Protein AF-A0A916HDV5-F1 (afdb_monomer_lite)

pLDDT: mean 88.21, std 11.2, range [41.16, 97.88]

Foldseek 3Di:
DPPDDDPAFFDAQPRDPDNVLSVVLVPLCDDDNNDSRVSSRLVVPVVSSVVVVVVVVVVVVVDPSVVVVVVVVVVCVVVVNPD

Radius of gyration: 13.68 Å; chains: 1; bounding box: 33×25×35 Å

Secondary structure (DSSP, 8-state):
------SSPPPPTT-SS-HHHHHHHHHTTSSSS--HHHHHHHTTSHHHHHHHHHHHHHHHTTS-HHHHHHHHHHHHHHHT---

Sequence (83 aa):
MTEEQPRVRPLAPGESDHPDINEILGSTRTGWWQDPRMFGVIAHVPEALRGWMHLILGTATAVDPVTWELMALRGAFATGCHY

Structure (mmCIF, N/CA/C/O backbone):
data_AF-A0A916HDV5-F1
#
_entry.id   AF-A0A916HDV5-F1
#
loop_
_atom_site.group_PDB
_atom_site.id
_atom_site.type_symbol
_atom_site.label_atom_id
_atom_site.label_alt_id
_atom_site.label_comp_id
_atom_site.label_asym_id
_atom_site.label_entity_id
_atom_site.label_seq_id
_atom_site.pdbx_PDB_ins_code
_atom_site.Cartn_x
_atom_site.Cartn_y
_atom_site.Cartn_z
_atom_site.occupancy
_atom_site.B_iso_or_equiv
_atom_site.auth_seq_id
_atom_site.auth_comp_id
_atom_site.auth_asym_id
_atom_site.auth_atom_id
_atom_site.pdbx_PDB_model_num
ATOM 1 N N . MET A 1 1 ? -15.227 15.714 -13.849 1.00 41.16 1 MET A N 1
ATOM 2 C CA . MET A 1 1 ? -15.154 14.272 -13.547 1.00 41.16 1 MET A CA 1
ATOM 3 C C . MET A 1 1 ? -15.703 14.088 -12.151 1.00 41.16 1 MET A C 1
ATOM 5 O O . MET A 1 1 ? -15.118 14.620 -11.220 1.00 41.16 1 MET A O 1
ATOM 9 N N . THR A 1 2 ? -16.868 13.468 -12.007 1.00 48.84 2 THR A N 1
ATOM 10 C CA . THR A 1 2 ? -17.346 13.010 -10.697 1.00 48.84 2 THR A CA 1
ATOM 11 C C . THR A 1 2 ? -16.401 11.908 -10.234 1.00 48.84 2 THR A C 1
ATOM 13 O O . THR A 1 2 ? -16.228 10.943 -10.974 1.00 48.84 2 THR A O 1
ATOM 16 N N . GLU A 1 3 ? -15.741 12.073 -9.085 1.00 58.69 3 GLU A N 1
ATOM 17 C CA . GLU A 1 3 ? -14.962 10.988 -8.477 1.00 58.69 3 GLU A CA 1
ATOM 18 C C . GLU A 1 3 ? -15.881 9.776 -8.310 1.00 58.69 3 GLU A C 1
ATOM 20 O O . GLU A 1 3 ? -16.879 9.836 -7.591 1.00 58.69 3 GLU A O 1
ATOM 25 N N . GLU A 1 4 ? -15.576 8.694 -9.019 1.00 64.62 4 GLU A N 1
ATOM 26 C CA . GLU A 1 4 ? -16.270 7.427 -8.850 1.00 64.62 4 GLU A CA 1
ATOM 27 C C . GLU A 1 4 ? -15.936 6.910 -7.445 1.00 64.62 4 GLU A C 1
ATOM 29 O O . GLU A 1 4 ? -14.778 6.647 -7.119 1.00 64.62 4 GLU A O 1
ATOM 34 N N . GLN A 1 5 ? -16.937 6.857 -6.562 1.00 67.38 5 GLN A N 1
ATOM 35 C CA . GLN A 1 5 ? -16.727 6.348 -5.211 1.00 67.38 5 GLN A CA 1
ATOM 36 C C . GLN A 1 5 ? -16.491 4.834 -5.270 1.00 67.38 5 GLN A C 1
ATOM 38 O O . GLN A 1 5 ? -17.302 4.116 -5.865 1.00 67.38 5 GLN A O 1
ATOM 43 N N . PRO A 1 6 ? -15.423 4.317 -4.635 1.00 77.81 6 PRO A N 1
ATOM 44 C CA . PRO A 1 6 ? -15.206 2.882 -4.567 1.00 77.81 6 PRO A CA 1
ATOM 45 C C . PRO A 1 6 ? -16.360 2.219 -3.807 1.00 77.81 6 PRO A C 1
ATOM 47 O O . PRO A 1 6 ? -16.867 2.753 -2.820 1.00 77.81 6 PRO A O 1
ATOM 50 N N . ARG A 1 7 ? -16.755 1.013 -4.239 1.00 86.50 7 ARG A N 1
ATOM 51 C CA . ARG A 1 7 ? -17.805 0.215 -3.567 1.00 86.50 7 ARG A CA 1
ATOM 52 C C . ARG A 1 7 ? -17.472 -0.096 -2.107 1.00 86.50 7 ARG A C 1
ATOM 54 O O . ARG A 1 7 ? -18.369 -0.353 -1.312 1.00 86.50 7 ARG A O 1
ATOM 61 N N . VAL A 1 8 ? -16.182 -0.102 -1.781 1.00 91.00 8 VAL A N 1
ATOM 62 C CA . VAL A 1 8 ? -15.658 -0.276 -0.430 1.00 91.00 8 VAL A CA 1
ATOM 63 C C . VAL A 1 8 ? -15.039 1.044 -0.001 1.00 91.00 8 VAL A C 1
ATOM 65 O O . VAL A 1 8 ? -14.129 1.549 -0.657 1.00 91.00 8 VAL A O 1
ATOM 68 N N . ARG A 1 9 ? -15.522 1.597 1.113 1.00 94.00 9 ARG A N 1
ATOM 69 C CA . ARG A 1 9 ? -14.927 2.789 1.716 1.00 94.00 9 ARG A CA 1
ATOM 70 C C . ARG A 1 9 ? -13.525 2.441 2.238 1.00 94.00 9 ARG A C 1
ATOM 72 O O . ARG A 1 9 ? -13.430 1.541 3.073 1.00 94.00 9 ARG A O 1
ATOM 79 N N . PRO A 1 10 ? -12.463 3.152 1.828 1.00 94.44 10 PRO A N 1
ATOM 80 C CA . PRO A 1 10 ? -11.140 2.953 2.404 1.00 94.44 10 PRO A CA 1
ATOM 81 C C . PRO A 1 10 ? -11.134 3.277 3.902 1.00 94.44 10 PRO A C 1
ATOM 83 O O . PRO A 1 10 ? -11.741 4.271 4.319 1.00 94.44 10 PRO A O 1
ATOM 86 N N . LEU A 1 11 ? -10.438 2.463 4.695 1.00 95.94 11 LEU A N 1
ATOM 87 C CA . LEU A 1 11 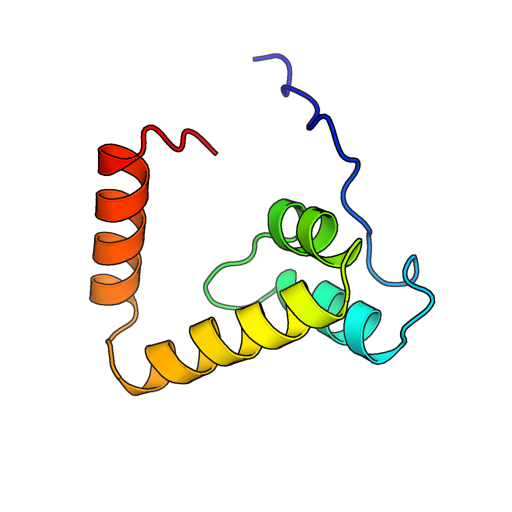? -10.100 2.796 6.076 1.00 95.94 11 LEU A CA 1
ATOM 88 C C . LEU A 1 11 ? -8.999 3.861 6.114 1.00 95.94 11 LEU A C 1
ATOM 90 O O . LEU A 1 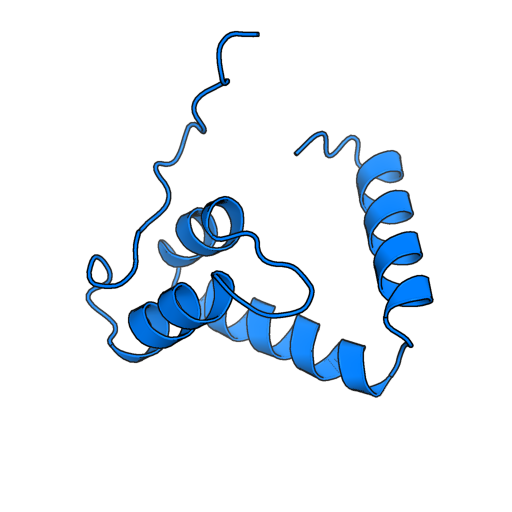11 ? -8.006 3.785 5.388 1.00 95.94 11 LEU A O 1
ATOM 94 N N . ALA A 1 12 ? -9.169 4.844 6.985 1.00 94.12 12 ALA A N 1
ATOM 95 C CA . ALA A 1 12 ? -8.162 5.816 7.364 1.00 94.12 12 ALA A CA 1
ATOM 96 C C . ALA A 1 12 ? -7.334 5.304 8.562 1.00 94.12 12 ALA A C 1
ATOM 98 O O . ALA A 1 12 ? -7.784 4.432 9.312 1.00 94.12 12 ALA A O 1
ATOM 99 N N . PRO A 1 13 ? -6.131 5.862 8.791 1.00 93.69 13 PRO A N 1
ATOM 100 C CA . PRO A 1 13 ? -5.367 5.581 10.002 1.00 93.69 13 PRO A CA 1
ATOM 101 C C . PRO A 1 13 ? -6.192 5.874 11.259 1.00 93.69 13 PRO A C 1
ATOM 103 O O . PRO A 1 13 ? -6.756 6.961 11.391 1.00 93.69 13 PRO A O 1
ATOM 106 N N . GLY A 1 14 ? -6.230 4.914 12.179 1.00 95.88 14 GLY A N 1
ATOM 107 C CA . GLY A 1 14 ? -7.004 4.978 13.419 1.00 95.88 14 GLY A CA 1
ATOM 108 C C . GLY A 1 14 ? -8.400 4.357 13.326 1.00 95.88 14 GLY A C 1
ATOM 109 O O . GLY A 1 14 ? -9.068 4.263 14.349 1.00 95.88 14 GLY A O 1
ATOM 110 N N . GLU A 1 15 ? -8.844 3.924 12.140 1.00 96.81 15 GLU A N 1
ATOM 111 C CA . GLU A 1 15 ? -10.147 3.265 11.961 1.00 96.81 15 GLU A CA 1
ATOM 112 C C . GLU A 1 15 ? -10.085 1.731 12.026 1.00 96.81 15 GLU A C 1
ATOM 114 O O . GLU A 1 15 ? -11.133 1.092 12.069 1.00 96.81 15 GLU A O 1
ATOM 119 N N . SER A 1 16 ? -8.892 1.127 12.007 1.00 95.88 16 SER A N 1
ATOM 120 C CA . SER A 1 16 ? -8.736 -0.321 12.190 1.00 95.88 16 SER A CA 1
ATOM 121 C C . SER A 1 16 ? -8.640 -0.680 13.673 1.00 95.88 16 SER A C 1
ATOM 123 O O . SER A 1 16 ? -7.970 0.017 14.436 1.00 95.88 16 SER A O 1
ATOM 125 N N . ASP A 1 17 ? -9.210 -1.821 14.064 1.00 96.50 17 ASP A N 1
ATOM 126 C CA . ASP A 1 17 ? -9.031 -2.404 15.404 1.00 96.50 17 ASP A CA 1
ATOM 127 C C . ASP A 1 17 ? -7.609 -2.956 15.625 1.00 96.50 17 ASP A C 1
ATOM 129 O O . ASP A 1 17 ? -7.227 -3.308 16.742 1.00 96.50 17 ASP A O 1
ATOM 133 N N . HIS A 1 18 ? -6.805 -3.034 14.560 1.00 96.75 18 HIS A N 1
ATOM 134 C CA . HIS A 1 18 ? -5.439 -3.539 14.584 1.00 96.75 18 HIS A CA 1
ATOM 135 C C . HIS A 1 18 ? -4.432 -2.373 14.589 1.00 96.75 18 HIS A C 1
ATOM 137 O O . HIS A 1 18 ? -4.320 -1.655 13.588 1.00 96.75 18 HIS A O 1
ATOM 143 N N . PRO A 1 19 ? -3.674 -2.162 15.685 1.00 95.62 19 PRO A N 1
ATOM 144 C CA . PRO A 1 19 ? -2.746 -1.034 15.794 1.00 95.62 19 PRO A CA 1
ATOM 145 C C . PRO A 1 19 ? -1.666 -1.007 14.705 1.00 95.62 19 PRO A C 1
ATOM 147 O O . PRO A 1 19 ? -1.357 0.057 14.175 1.00 95.62 19 PRO A O 1
ATOM 150 N N . ASP A 1 20 ? -1.143 -2.172 14.326 1.00 94.44 20 ASP A N 1
ATOM 151 C CA . ASP A 1 20 ? -0.141 -2.329 13.269 1.00 94.44 20 ASP A CA 1
ATOM 152 C C . ASP A 1 20 ? -0.691 -1.948 11.886 1.00 94.44 20 ASP A C 1
ATOM 154 O O . ASP A 1 20 ? -0.005 -1.321 11.082 1.00 94.44 20 ASP A O 1
ATOM 158 N N . ILE A 1 21 ? -1.965 -2.242 11.618 1.00 96.00 21 ILE A N 1
ATOM 159 C CA . ILE A 1 21 ? -2.634 -1.819 10.382 1.00 96.00 21 ILE A CA 1
ATOM 160 C C . ILE A 1 21 ? -2.769 -0.295 10.328 1.00 96.00 21 ILE A C 1
ATOM 162 O O . ILE A 1 21 ? -2.561 0.304 9.274 1.00 96.00 21 ILE A O 1
ATOM 166 N N . ASN A 1 22 ? -3.068 0.351 11.457 1.00 95.06 22 ASN A N 1
ATOM 167 C CA . ASN A 1 22 ? -3.132 1.812 11.521 1.00 95.06 22 ASN A CA 1
ATOM 168 C C . ASN A 1 22 ? -1.766 2.464 11.277 1.00 95.06 22 ASN A C 1
ATOM 170 O O . ASN A 1 22 ? -1.703 3.512 10.633 1.00 95.06 22 ASN A O 1
ATOM 174 N N . GLU A 1 23 ? -0.684 1.843 11.748 1.00 92.38 23 GLU A N 1
ATOM 175 C CA . GLU A 1 23 ? 0.681 2.289 11.460 1.00 92.38 23 GLU A CA 1
ATOM 176 C C . GLU A 1 23 ? 0.998 2.176 9.963 1.00 92.38 23 GLU A C 1
ATOM 178 O O . GLU A 1 23 ? 1.443 3.155 9.354 1.00 92.38 23 GLU A O 1
ATOM 183 N N . ILE A 1 24 ? 0.670 1.035 9.343 1.00 91.50 24 ILE A N 1
ATOM 184 C CA . ILE A 1 24 ? 0.811 0.837 7.893 1.00 91.50 24 ILE A CA 1
ATOM 185 C C . ILE A 1 24 ? 0.046 1.929 7.136 1.00 91.50 24 ILE A C 1
ATOM 187 O O . ILE A 1 24 ? 0.653 2.648 6.344 1.00 91.50 24 ILE A O 1
ATOM 191 N N . LEU A 1 25 ? -1.244 2.132 7.424 1.00 92.62 25 LEU A N 1
ATOM 192 C CA . LEU A 1 25 ? -2.064 3.174 6.785 1.00 92.62 25 LEU A CA 1
ATOM 193 C C . LEU A 1 25 ? -1.521 4.595 7.015 1.00 92.62 25 LEU A C 1
ATOM 195 O O . LEU A 1 25 ? -1.716 5.490 6.187 1.00 92.62 25 LEU A O 1
ATOM 199 N N . GLY A 1 26 ? -0.862 4.841 8.149 1.00 90.81 26 GLY A N 1
ATOM 200 C CA . GLY A 1 26 ? -0.184 6.107 8.421 1.00 90.81 26 GLY A CA 1
ATOM 201 C C . GLY A 1 26 ? 1.013 6.319 7.495 1.00 90.81 26 GLY A C 1
ATOM 202 O O . GLY A 1 26 ? 1.184 7.409 6.943 1.00 90.81 26 GLY A O 1
ATOM 203 N N . SER A 1 27 ? 1.801 5.263 7.280 1.00 85.50 27 SER A N 1
ATOM 204 C CA . SER A 1 27 ? 2.989 5.291 6.423 1.00 85.50 27 SER A CA 1
ATOM 205 C C . SER A 1 27 ? 2.665 5.434 4.933 1.00 85.50 27 SER A C 1
ATOM 207 O O . SER A 1 27 ? 3.442 6.039 4.205 1.00 85.50 27 SER A O 1
ATOM 209 N N . THR A 1 28 ? 1.491 4.987 4.470 1.00 80.50 28 THR A N 1
ATOM 210 C CA . THR A 1 28 ? 1.112 5.031 3.041 1.00 80.50 28 THR A CA 1
ATOM 211 C C . THR A 1 28 ? 0.845 6.441 2.514 1.00 80.50 28 THR A C 1
ATOM 213 O O . THR A 1 28 ? 0.543 6.615 1.338 1.00 80.50 28 THR A O 1
ATOM 216 N N . ARG A 1 29 ? 0.926 7.463 3.374 1.00 74.50 29 ARG A N 1
ATOM 217 C CA . ARG A 1 29 ? 0.862 8.882 2.990 1.00 74.50 29 ARG A CA 1
ATOM 218 C C . ARG A 1 29 ? 2.205 9.424 2.496 1.00 74.50 29 ARG A C 1
ATOM 220 O O . ARG A 1 29 ? 2.256 10.539 1.988 1.00 74.50 29 ARG A O 1
ATOM 227 N N . THR A 1 30 ? 3.283 8.668 2.675 1.00 64.50 30 THR A N 1
ATOM 228 C CA . THR A 1 30 ? 4.645 9.011 2.262 1.00 64.50 30 THR A CA 1
ATOM 229 C C . THR A 1 30 ? 5.298 7.785 1.600 1.00 64.50 30 THR A C 1
ATOM 231 O O . THR A 1 30 ? 4.785 6.673 1.684 1.00 64.50 30 THR A O 1
ATOM 234 N N . GLY A 1 31 ? 6.398 7.958 0.858 1.00 63.81 31 GLY A N 1
ATOM 235 C CA . GLY A 1 31 ? 7.097 6.843 0.187 1.00 63.81 31 GLY A CA 1
ATOM 236 C C . GLY A 1 31 ? 6.832 6.732 -1.320 1.00 63.81 31 GLY A C 1
ATOM 237 O O . GLY A 1 31 ? 6.501 7.728 -1.947 1.00 63.81 31 GLY A O 1
ATOM 238 N N . TRP A 1 32 ? 7.060 5.557 -1.918 1.00 61.97 32 TRP A N 1
ATOM 239 C CA . TRP A 1 32 ? 7.063 5.376 -3.384 1.00 61.97 32 TRP A CA 1
ATOM 240 C C . TRP A 1 32 ? 5.658 5.226 -3.999 1.00 61.97 32 TRP A C 1
ATOM 242 O O . TRP A 1 32 ? 5.379 5.869 -5.000 1.00 61.97 32 TRP A O 1
ATOM 252 N N . TRP A 1 33 ? 4.754 4.437 -3.399 1.00 70.31 33 TRP A N 1
ATOM 253 C CA . TRP A 1 33 ? 3.410 4.193 -3.967 1.00 70.31 33 TRP A CA 1
ATOM 254 C C . TRP A 1 33 ? 2.327 5.183 -3.515 1.00 70.31 33 TRP A C 1
ATOM 256 O O . TRP A 1 33 ? 1.375 5.403 -4.246 1.00 70.31 33 TRP A O 1
ATOM 266 N N . GLN A 1 34 ? 2.464 5.777 -2.324 1.00 82.94 34 GLN A N 1
ATOM 267 C CA . GLN A 1 34 ? 1.610 6.860 -1.794 1.00 82.94 34 GLN A CA 1
ATOM 268 C C . GLN A 1 34 ? 0.094 6.741 -2.055 1.00 82.94 34 GLN A C 1
ATOM 270 O O . GLN A 1 34 ? -0.566 7.744 -2.324 1.00 82.94 34 GLN A O 1
ATOM 275 N N . ASP A 1 35 ? -0.475 5.537 -1.960 1.00 87.19 35 ASP A N 1
ATOM 276 C CA . ASP A 1 35 ? -1.889 5.315 -2.270 1.00 87.19 35 ASP A CA 1
ATOM 277 C C . ASP A 1 35 ? -2.723 4.917 -1.041 1.00 87.19 35 ASP A C 1
ATOM 279 O O . ASP A 1 35 ? -3.091 3.749 -0.862 1.00 87.19 35 ASP A O 1
ATOM 283 N N . PRO A 1 36 ? -3.090 5.882 -0.184 1.00 88.19 36 PRO A N 1
ATOM 284 C CA . PRO A 1 36 ? -3.885 5.595 1.002 1.00 88.19 36 PRO A CA 1
ATOM 285 C C . PRO A 1 36 ? -5.279 5.030 0.678 1.00 88.19 36 PRO A C 1
ATOM 287 O O . PRO A 1 36 ? -5.887 4.416 1.555 1.00 88.19 36 PRO A O 1
ATOM 290 N N . ARG A 1 37 ? -5.807 5.209 -0.544 1.00 90.00 37 ARG A N 1
ATOM 291 C CA . ARG A 1 37 ? -7.129 4.679 -0.910 1.00 90.00 37 ARG A CA 1
ATOM 292 C C . ARG A 1 37 ? -7.055 3.179 -1.160 1.00 90.00 37 ARG A C 1
ATOM 294 O O . ARG A 1 37 ? -7.851 2.449 -0.569 1.00 90.00 37 ARG A O 1
ATOM 301 N N . MET A 1 38 ? -6.086 2.708 -1.944 1.00 91.12 38 MET A N 1
ATOM 302 C CA . MET A 1 38 ? -5.906 1.273 -2.183 1.00 91.12 38 MET A CA 1
ATOM 303 C C . MET A 1 38 ? -5.609 0.536 -0.875 1.00 91.12 38 MET A C 1
ATOM 305 O O . MET A 1 38 ? -6.292 -0.435 -0.541 1.00 91.12 38 MET A O 1
ATOM 309 N N . PHE A 1 39 ? -4.629 1.011 -0.098 1.00 93.38 39 PHE A N 1
ATOM 310 C CA . PHE A 1 39 ? -4.267 0.354 1.160 1.00 93.38 39 PHE A CA 1
ATOM 311 C C . PHE A 1 39 ? -5.419 0.375 2.169 1.00 93.38 39 PHE A C 1
ATOM 313 O O . PHE A 1 39 ? -5.648 -0.628 2.842 1.00 93.38 39 PHE A O 1
ATOM 320 N N . GLY A 1 40 ? -6.202 1.457 2.220 1.00 94.75 40 GLY A N 1
ATOM 321 C CA . GLY A 1 40 ? -7.400 1.538 3.055 1.00 94.75 40 GLY A CA 1
ATOM 322 C C . GLY A 1 40 ? -8.501 0.551 2.654 1.00 94.75 40 GLY A C 1
ATOM 323 O O . GLY A 1 40 ? -9.231 0.077 3.522 1.00 94.75 40 GLY A O 1
ATOM 324 N N . VAL A 1 41 ? -8.634 0.206 1.368 1.00 95.25 41 VAL A N 1
ATOM 325 C CA . VAL A 1 41 ? -9.559 -0.854 0.922 1.00 95.25 41 VAL A CA 1
ATOM 326 C C . VAL A 1 41 ? -9.052 -2.230 1.355 1.00 95.25 41 VAL A C 1
ATOM 328 O O . VAL A 1 41 ? -9.824 -3.020 1.895 1.00 95.25 41 VAL A O 1
ATOM 331 N N . ILE A 1 42 ? -7.759 -2.511 1.172 1.00 95.25 42 ILE A N 1
ATOM 332 C CA . ILE A 1 42 ? -7.155 -3.799 1.557 1.00 95.25 42 ILE A CA 1
ATOM 333 C C . ILE A 1 42 ? -7.179 -3.982 3.085 1.00 95.25 42 ILE A C 1
ATOM 335 O O . ILE A 1 42 ? -7.351 -5.100 3.562 1.00 95.25 42 ILE A O 1
ATOM 339 N N . ALA A 1 43 ? -7.079 -2.896 3.860 1.00 96.44 43 ALA A N 1
ATOM 340 C CA . ALA A 1 43 ? -7.062 -2.912 5.324 1.00 96.44 43 ALA A CA 1
ATOM 341 C C . ALA A 1 43 ? -8.311 -3.523 5.983 1.00 96.44 43 ALA A C 1
ATOM 343 O O . ALA A 1 43 ? -8.227 -3.943 7.135 1.00 96.44 43 ALA A O 1
ATOM 344 N N . HIS A 1 44 ? -9.437 -3.635 5.264 1.00 96.50 44 HIS A N 1
ATOM 345 C CA . HIS A 1 44 ? -10.600 -4.414 5.722 1.00 96.50 44 HIS A CA 1
ATOM 346 C C . HIS A 1 44 ? -10.275 -5.902 5.927 1.00 96.50 44 HIS A C 1
ATOM 348 O O . HIS A 1 44 ? -10.991 -6.597 6.644 1.00 96.50 44 HIS A O 1
ATOM 354 N N . VAL A 1 45 ? -9.190 -6.392 5.322 1.00 97.00 45 VAL A N 1
ATOM 355 C CA . VAL A 1 45 ? -8.637 -7.734 5.523 1.00 97.00 45 VAL A CA 1
ATOM 356 C C . VAL A 1 45 ? -7.179 -7.596 6.000 1.00 97.00 45 VAL A C 1
ATOM 358 O O . VAL A 1 45 ? -6.257 -7.615 5.183 1.00 97.00 45 VAL A O 1
ATOM 361 N N . PRO A 1 46 ? -6.935 -7.471 7.321 1.00 96.62 46 PRO A N 1
ATOM 362 C CA . PRO A 1 46 ? -5.612 -7.191 7.891 1.00 96.62 46 PRO A CA 1
ATOM 363 C C . PRO A 1 46 ? -4.485 -8.098 7.383 1.00 96.62 46 PRO A C 1
ATOM 365 O O . PRO A 1 46 ? -3.425 -7.610 6.995 1.00 96.62 46 PRO A O 1
ATOM 368 N N . GLU A 1 47 ? -4.719 -9.411 7.312 1.00 96.88 47 GLU A N 1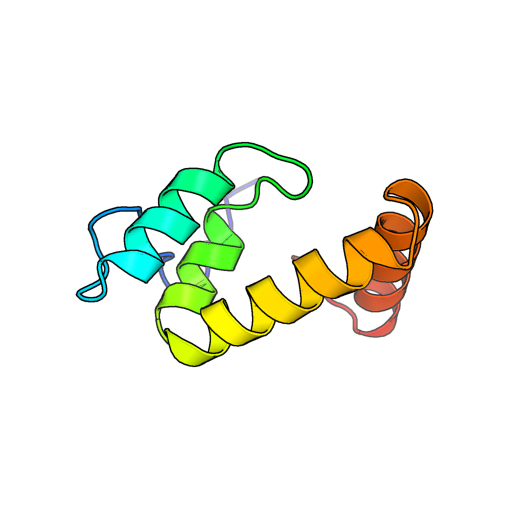
ATOM 369 C CA . GLU A 1 47 ? -3.705 -10.357 6.825 1.00 96.88 47 GLU A CA 1
ATOM 370 C C . GLU A 1 47 ? -3.363 -10.160 5.346 1.00 96.88 47 GLU A C 1
ATOM 372 O O . GLU A 1 47 ? -2.209 -10.330 4.949 1.00 96.88 47 GLU A O 1
ATOM 377 N N . ALA A 1 48 ? -4.337 -9.745 4.529 1.00 96.19 48 ALA A N 1
ATOM 378 C CA . ALA A 1 48 ? -4.082 -9.425 3.131 1.00 96.19 48 ALA A CA 1
ATOM 379 C C . ALA A 1 48 ? -3.173 -8.197 3.021 1.00 96.19 48 ALA A C 1
ATOM 381 O O . ALA A 1 48 ? -2.223 -8.212 2.240 1.00 96.19 48 ALA A O 1
ATOM 382 N N . LEU A 1 49 ? -3.405 -7.168 3.844 1.00 95.31 49 LEU A N 1
ATOM 383 C CA . LEU A 1 49 ? -2.553 -5.981 3.865 1.00 95.31 49 LEU A CA 1
ATOM 38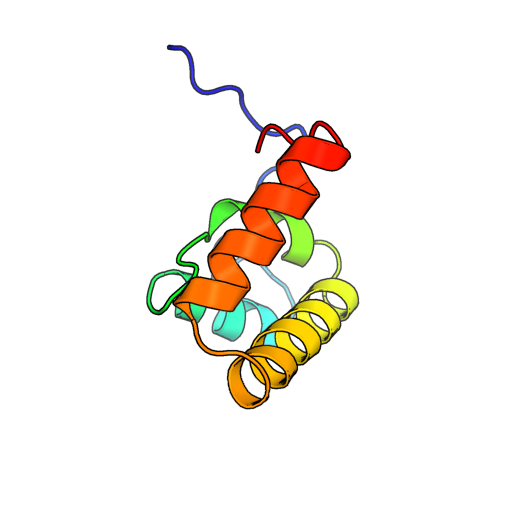4 C C . LEU A 1 49 ? -1.125 -6.311 4.319 1.00 95.31 49 LEU A C 1
ATOM 386 O O . LEU A 1 49 ? -0.169 -5.859 3.689 1.00 95.31 49 LEU A O 1
ATOM 390 N N . ARG A 1 50 ? -0.951 -7.148 5.349 1.00 93.81 50 ARG A N 1
ATOM 391 C CA . ARG A 1 50 ? 0.387 -7.597 5.781 1.00 93.81 50 ARG A CA 1
ATOM 392 C C . ARG A 1 50 ? 1.118 -8.360 4.681 1.00 93.81 50 ARG A C 1
ATOM 394 O O . ARG A 1 50 ? 2.278 -8.063 4.397 1.00 93.81 50 ARG A O 1
ATOM 401 N N . GLY A 1 51 ? 0.437 -9.304 4.030 1.00 95.25 51 GLY A N 1
ATOM 402 C CA . GLY A 1 51 ? 1.000 -10.052 2.905 1.00 95.2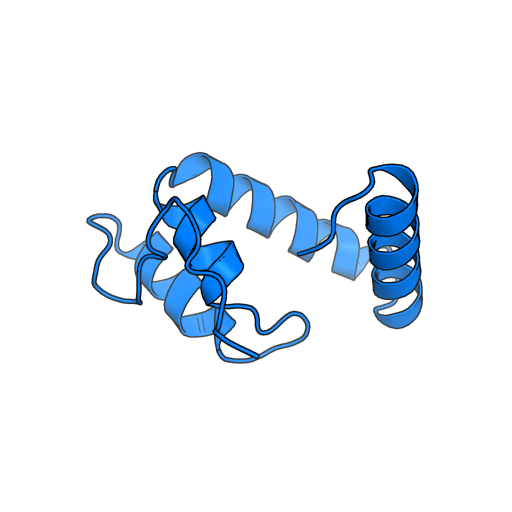5 51 GLY A CA 1
ATOM 403 C C . GLY A 1 51 ? 1.382 -9.141 1.737 1.00 95.25 51 GLY A C 1
ATOM 404 O O . GLY A 1 51 ? 2.459 -9.279 1.159 1.00 95.25 51 GLY A O 1
ATOM 405 N N . TRP A 1 52 ? 0.540 -8.154 1.440 1.00 91.69 52 TRP A N 1
ATOM 406 C CA . TRP A 1 52 ? 0.794 -7.166 0.400 1.00 91.69 52 TRP A CA 1
ATOM 407 C C . TRP A 1 52 ? 2.022 -6.296 0.705 1.00 91.69 52 TRP A C 1
ATOM 409 O O . TRP A 1 52 ? 2.862 -6.075 -0.168 1.00 91.69 52 TRP A O 1
ATOM 419 N N . MET A 1 53 ? 2.195 -5.874 1.960 1.00 89.94 53 MET A N 1
ATOM 420 C CA . MET A 1 53 ? 3.396 -5.150 2.388 1.00 89.94 53 MET A CA 1
ATOM 421 C C . MET A 1 53 ? 4.655 -6.000 2.294 1.00 89.94 53 MET A C 1
ATOM 423 O O . MET A 1 53 ? 5.684 -5.512 1.829 1.00 89.94 53 MET A O 1
ATOM 427 N N . HIS A 1 54 ? 4.569 -7.280 2.649 1.00 91.00 54 HIS A N 1
ATOM 428 C CA . HIS A 1 54 ? 5.686 -8.201 2.479 1.00 91.00 54 HIS A CA 1
ATOM 429 C C . HIS A 1 54 ? 6.098 -8.342 1.004 1.00 91.00 54 HIS A C 1
ATOM 431 O O . HIS A 1 54 ? 7.287 -8.290 0.695 1.00 91.00 54 HIS A O 1
ATOM 437 N N . LEU A 1 55 ? 5.129 -8.445 0.087 1.00 88.25 55 LEU A N 1
ATOM 438 C CA . LEU A 1 55 ? 5.387 -8.521 -1.353 1.00 88.25 55 LEU A CA 1
ATOM 439 C C . LEU A 1 55 ? 6.059 -7.250 -1.894 1.00 88.25 55 LEU A C 1
ATOM 441 O O . LEU A 1 55 ? 7.047 -7.344 -2.628 1.00 88.25 55 LEU A O 1
ATOM 445 N N . ILE A 1 56 ? 5.540 -6.072 -1.535 1.00 86.31 56 ILE A N 1
ATOM 446 C CA . ILE A 1 56 ? 6.084 -4.784 -1.994 1.00 86.31 56 ILE A CA 1
ATOM 447 C C . ILE A 1 56 ? 7.515 -4.603 -1.490 1.00 86.31 56 ILE A C 1
ATOM 449 O O . ILE A 1 56 ? 8.417 -4.335 -2.283 1.00 86.31 56 ILE A O 1
ATOM 453 N N . LEU A 1 57 ? 7.738 -4.780 -0.185 1.00 84.88 57 LEU A N 1
ATOM 454 C CA . LEU A 1 57 ? 9.059 -4.605 0.417 1.00 84.88 57 LEU A CA 1
ATOM 455 C C . LEU A 1 57 ? 10.056 -5.631 -0.121 1.00 84.88 57 LEU A C 1
ATOM 457 O O . LEU A 1 57 ? 11.181 -5.269 -0.455 1.00 84.88 57 LEU A O 1
ATOM 461 N N . GLY A 1 58 ? 9.633 -6.890 -0.257 1.00 87.81 58 GLY A N 1
ATOM 462 C CA . GLY A 1 58 ? 10.447 -7.941 -0.855 1.00 87.81 58 GLY A CA 1
ATOM 463 C C . GLY A 1 58 ? 10.868 -7.576 -2.273 1.00 87.81 58 GLY A C 1
ATOM 464 O O . GLY A 1 58 ? 12.053 -7.633 -2.599 1.00 87.81 58 GLY A O 1
ATOM 465 N N . THR A 1 59 ? 9.934 -7.120 -3.108 1.00 84.75 59 THR A N 1
ATOM 466 C CA . THR A 1 59 ? 10.289 -6.840 -4.501 1.00 84.75 59 THR A CA 1
ATOM 467 C C . THR A 1 59 ? 11.105 -5.568 -4.681 1.00 84.75 59 THR A C 1
ATOM 469 O O . THR A 1 59 ? 11.983 -5.544 -5.541 1.00 84.75 59 THR A O 1
ATOM 472 N N . ALA A 1 60 ? 10.925 -4.561 -3.823 1.00 82.44 60 ALA A N 1
ATOM 473 C CA . ALA A 1 60 ? 11.777 -3.371 -3.811 1.00 82.44 60 ALA A CA 1
ATOM 474 C C . ALA A 1 60 ? 13.267 -3.693 -3.566 1.00 82.44 60 ALA A C 1
ATOM 476 O O . ALA A 1 60 ? 14.132 -2.896 -3.922 1.00 82.44 60 ALA A O 1
ATOM 477 N N . THR A 1 61 ? 13.591 -4.858 -2.986 1.00 86.50 61 THR A N 1
ATOM 478 C CA . THR A 1 61 ? 14.987 -5.322 -2.854 1.00 86.50 61 THR A CA 1
ATOM 479 C C . THR A 1 61 ? 15.527 -6.041 -4.091 1.00 86.50 61 THR A C 1
ATOM 481 O O . THR A 1 61 ? 16.740 -6.196 -4.221 1.00 86.50 61 THR A O 1
ATOM 484 N N . ALA A 1 62 ? 14.651 -6.488 -4.993 1.00 91.44 62 ALA A N 1
ATOM 485 C CA . ALA A 1 62 ? 15.000 -7.329 -6.137 1.00 91.44 62 ALA A CA 1
ATOM 486 C C . ALA A 1 62 ? 14.916 -6.592 -7.482 1.00 91.44 62 ALA A C 1
ATOM 488 O O . ALA A 1 62 ? 15.568 -6.995 -8.444 1.00 91.44 62 ALA A O 1
ATOM 489 N N . VAL A 1 63 ? 14.106 -5.536 -7.560 1.00 91.31 63 VAL A N 1
ATOM 490 C CA . VAL A 1 63 ? 13.814 -4.788 -8.785 1.00 91.31 63 VAL A CA 1
ATOM 491 C C . VAL A 1 63 ? 13.941 -3.300 -8.483 1.00 91.31 63 VAL A C 1
ATOM 493 O O . VAL A 1 63 ? 13.448 -2.830 -7.458 1.00 91.31 63 VAL A O 1
ATOM 496 N N . ASP A 1 64 ? 14.605 -2.547 -9.362 1.00 90.94 64 ASP A N 1
ATOM 497 C CA . ASP A 1 64 ? 14.697 -1.100 -9.193 1.00 90.94 64 ASP A CA 1
ATOM 498 C C . ASP A 1 64 ? 13.305 -0.437 -9.305 1.00 90.94 64 ASP A C 1
ATOM 500 O O . ASP A 1 64 ? 12.413 -0.970 -9.976 1.00 90.94 64 ASP A O 1
ATOM 504 N N . PRO A 1 65 ? 13.097 0.737 -8.681 1.00 85.38 65 PRO A N 1
ATOM 505 C CA . PRO A 1 65 ? 11.770 1.343 -8.599 1.00 85.38 65 PRO A CA 1
ATOM 506 C C . PRO A 1 65 ? 11.116 1.625 -9.960 1.00 85.38 65 PRO A C 1
ATOM 508 O O . PRO A 1 65 ? 9.904 1.467 -10.103 1.00 85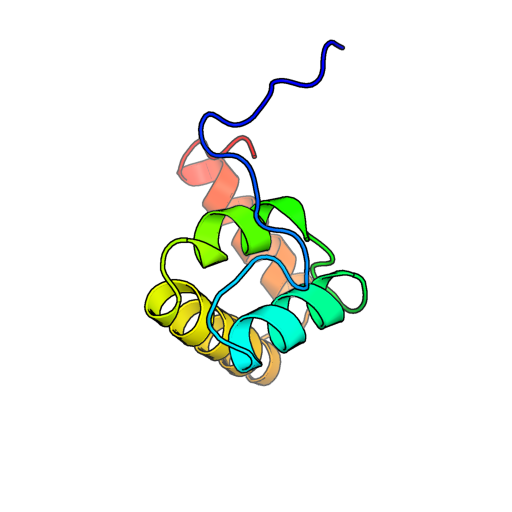.38 65 PRO A O 1
ATOM 511 N N . VAL A 1 66 ? 11.901 2.007 -10.975 1.00 90.50 66 VAL A N 1
ATOM 512 C CA . VAL A 1 66 ? 11.370 2.335 -12.307 1.00 90.50 66 VAL A CA 1
ATOM 513 C C . VAL A 1 66 ? 10.900 1.069 -13.013 1.00 90.50 66 VAL A C 1
ATOM 515 O O . VAL A 1 66 ? 9.799 1.043 -13.565 1.00 90.50 66 VAL A O 1
ATOM 518 N N . THR A 1 67 ? 11.697 0.002 -12.972 1.00 92.19 67 THR A N 1
ATOM 519 C CA . THR A 1 67 ? 11.302 -1.287 -13.552 1.00 92.19 67 THR A CA 1
ATOM 520 C C . THR A 1 67 ? 10.066 -1.856 -12.857 1.00 92.19 67 THR A C 1
ATOM 522 O O . THR A 1 67 ? 9.161 -2.341 -13.538 1.00 92.19 67 THR A O 1
ATOM 525 N N . TRP A 1 68 ? 9.976 -1.751 -11.528 1.00 89.50 68 TRP A N 1
ATOM 526 C CA . TRP A 1 68 ? 8.792 -2.180 -10.777 1.00 89.50 68 TRP A CA 1
ATOM 527 C C . TRP A 1 68 ? 7.523 -1.454 -11.239 1.00 89.50 68 TRP A C 1
ATOM 529 O O . TRP A 1 68 ? 6.503 -2.094 -11.496 1.00 89.50 68 TRP A O 1
ATOM 539 N N . GLU A 1 69 ? 7.597 -0.137 -11.423 1.00 88.56 69 GLU A N 1
ATOM 540 C CA . GLU A 1 69 ? 6.463 0.657 -11.898 1.00 88.56 69 GLU A CA 1
ATOM 541 C C . GLU A 1 69 ? 6.026 0.246 -13.311 1.00 88.56 69 GLU A C 1
ATOM 543 O O . GLU A 1 69 ? 4.838 0.069 -13.584 1.00 88.56 69 GLU A O 1
ATOM 548 N N . LEU A 1 70 ? 6.979 -0.010 -14.211 1.00 93.88 70 LEU A N 1
ATOM 549 C CA . LEU A 1 70 ? 6.676 -0.513 -15.554 1.00 93.88 70 LEU A CA 1
ATOM 550 C C . LEU A 1 70 ? 6.034 -1.908 -15.526 1.00 93.88 70 LEU A C 1
ATOM 552 O O . LEU A 1 70 ? 5.129 -2.181 -16.321 1.00 93.88 70 LEU A O 1
ATOM 556 N N . MET A 1 71 ? 6.463 -2.787 -14.614 1.00 92.81 71 MET A N 1
ATOM 557 C CA . MET A 1 71 ? 5.827 -4.092 -14.401 1.00 92.81 71 MET A CA 1
ATOM 558 C C . MET A 1 71 ? 4.382 -3.930 -13.916 1.00 92.81 71 MET A C 1
ATOM 560 O O . MET A 1 71 ? 3.490 -4.589 -14.457 1.00 92.81 71 MET A O 1
ATOM 564 N N . ALA A 1 72 ? 4.142 -3.033 -12.955 1.00 89.56 72 ALA A N 1
ATOM 565 C CA . ALA A 1 72 ? 2.808 -2.736 -12.439 1.00 89.56 72 ALA A CA 1
ATOM 566 C C . ALA A 1 72 ? 1.885 -2.185 -13.540 1.00 89.56 72 ALA A C 1
ATOM 568 O O . ALA A 1 72 ? 0.803 -2.732 -13.759 1.00 89.56 72 ALA A O 1
ATOM 569 N N . LEU A 1 73 ? 2.346 -1.195 -14.313 1.00 93.25 73 LEU A N 1
ATOM 570 C CA . LEU A 1 73 ? 1.604 -0.621 -15.443 1.00 93.25 73 LEU A CA 1
ATOM 571 C C . LEU A 1 73 ? 1.279 -1.665 -16.515 1.00 93.25 73 LEU A C 1
ATOM 573 O O . LEU A 1 73 ? 0.154 -1.726 -17.020 1.00 93.25 73 LEU A O 1
ATOM 577 N N . ARG A 1 74 ? 2.245 -2.524 -16.866 1.00 96.62 74 ARG A N 1
ATOM 578 C CA . ARG A 1 74 ? 2.011 -3.603 -17.833 1.00 96.62 74 ARG A CA 1
ATOM 579 C C . ARG A 1 74 ? 0.997 -4.617 -17.306 1.00 96.62 74 ARG A C 1
ATOM 581 O O . ARG A 1 74 ? 0.156 -5.073 -18.083 1.00 96.62 74 ARG A O 1
ATOM 588 N N . GLY A 1 75 ? 1.073 -4.956 -16.021 1.00 94.38 75 GLY A N 1
ATOM 589 C CA . GLY A 1 75 ? 0.114 -5.827 -15.346 1.00 94.38 75 GLY A CA 1
ATOM 590 C C . GLY A 1 75 ? -1.299 -5.248 -15.372 1.00 94.38 75 GLY A C 1
ATOM 591 O O . GLY A 1 75 ? -2.223 -5.936 -15.800 1.00 94.38 75 GLY A O 1
ATOM 592 N N . ALA A 1 76 ? -1.452 -3.975 -15.002 1.00 94.56 76 ALA A N 1
ATOM 593 C CA . ALA A 1 76 ? -2.732 -3.271 -15.016 1.00 94.56 76 ALA A CA 1
ATOM 594 C C . ALA A 1 76 ? -3.344 -3.221 -16.424 1.00 94.56 76 ALA A C 1
ATOM 596 O O . ALA A 1 76 ? -4.506 -3.582 -16.614 1.00 94.56 76 ALA A O 1
ATOM 597 N N . PHE A 1 77 ? -2.538 -2.886 -17.437 1.00 96.88 77 PHE A N 1
ATOM 598 C CA . PHE A 1 77 ? -2.979 -2.901 -18.832 1.00 96.88 77 PHE A CA 1
ATOM 599 C C . PHE A 1 77 ? -3.463 -4.289 -19.278 1.00 96.88 77 PHE A C 1
ATOM 601 O O . PHE A 1 77 ? -4.497 -4.403 -19.931 1.00 96.88 77 PHE A O 1
ATOM 608 N N . ALA A 1 78 ? -2.726 -5.350 -18.937 1.00 97.88 78 ALA A N 1
ATOM 609 C CA . ALA A 1 78 ? -3.056 -6.710 -19.361 1.00 97.88 78 ALA A CA 1
ATOM 610 C C . ALA A 1 78 ? -4.328 -7.263 -18.696 1.00 97.88 78 ALA A C 1
ATOM 612 O O . ALA A 1 78 ? -5.005 -8.101 -19.291 1.00 97.88 78 ALA A O 1
ATOM 613 N N . THR A 1 79 ? -4.652 -6.811 -17.482 1.00 96.31 79 THR A N 1
ATOM 614 C CA . THR A 1 79 ? -5.832 -7.261 -16.726 1.00 96.31 79 THR A CA 1
ATOM 615 C C . THR A 1 79 ? -7.043 -6.346 -16.884 1.00 96.31 79 THR A C 1
ATOM 617 O O . THR A 1 79 ? -8.118 -6.684 -16.394 1.00 96.31 79 THR A O 1
ATOM 620 N N . GLY A 1 80 ? -6.896 -5.203 -17.562 1.00 95.75 80 GLY A N 1
ATOM 621 C CA . GLY A 1 80 ? -7.937 -4.176 -17.603 1.00 95.75 80 GLY A CA 1
ATOM 622 C C . GLY A 1 80 ? -8.175 -3.528 -16.234 1.00 95.75 80 GLY A C 1
ATOM 623 O O . GLY A 1 80 ? -9.288 -3.095 -15.944 1.00 95.75 80 GLY A O 1
ATOM 624 N N . CYS A 1 81 ? -7.157 -3.491 -15.368 1.00 90.88 81 CYS A N 1
ATOM 625 C CA . CYS A 1 81 ? -7.230 -2.747 -14.116 1.00 90.88 81 CYS A CA 1
ATOM 626 C C . CYS A 1 81 ? -7.123 -1.252 -14.429 1.00 90.88 81 CYS A C 1
ATOM 628 O O . CYS A 1 81 ? -6.093 -0.787 -14.913 1.00 90.88 81 CYS A O 1
ATOM 630 N N . HIS A 1 82 ? -8.217 -0.529 -14.195 1.00 88.94 82 HIS A N 1
ATOM 631 C CA . HIS A 1 82 ? -8.340 0.904 -14.487 1.00 88.94 82 HIS A CA 1
ATOM 632 C C . HIS A 1 82 ? -8.187 1.808 -13.262 1.00 88.94 82 HIS A C 1
ATOM 634 O O . HIS A 1 82 ? -8.199 3.027 -13.423 1.00 88.94 82 HIS A O 1
ATOM 640 N N . TYR A 1 83 ? -8.109 1.209 -12.072 1.00 84.44 83 TYR A N 1
ATOM 641 C CA . TYR A 1 83 ? -7.667 1.900 -10.868 1.00 84.44 83 TYR A CA 1
ATOM 642 C C . TYR A 1 83 ? -6.220 2.356 -11.063 1.00 84.44 83 TYR A C 1
ATOM 644 O O . TYR A 1 83 ? -5.959 3.558 -10.849 1.00 84.44 83 TYR A O 1
#